Protein AF-A0A968KM01-F1 (afdb_monomer)

Radius of gyration: 13.46 Å; Cα contacts (8 Å, |Δi|>4): 27; chains: 1; bounding box: 33×26×31 Å

Sequence (62 aa):
FTAGRIYNDVIEKERRGDFLGSTVQVIPHITDEIKSRIRAVSKGVDVVICEIGGTVGDIESL

Mean predicted aligned error: 2.91 Å

Solvent-accessible surface area (backbone atoms only — not comparable to full-atom values): 4153 Å² total; per-residue (Å²): 142,49,70,71,60,53,54,50,55,50,51,53,39,50,77,73,45,76,55,76,85,53,88,84,41,64,78,59,57,50,54,48,53,54,51,50,55,58,58,65,71,43,69,96,52,96,75,78,89,80,87,77,80,82,54,95,88,40,78,92,63,108

Nearest PDB structures (foldseek):
  8fve-assembly1_A  TM=9.883E-01  e=6.659E-05  Escherichia coli
  8fve-assembly1_B-2  TM=9.872E-01  e=6.659E-05  Escherichia coli
  8fvd-assembly1_A-2  TM=9.860E-01  e=7.617E-05  Escherichia coli
  2vo1-assembly1_A-2  TM=8.437E-01  e=1.568E-03  Homo sapiens
  7mgz-assembly1_F  TM=8.635E-01  e=2.870E-03  Homo sapiens

Secondary structure (DSSP, 8-state):
--HHHHHHHHHHHHHHTTTTTPPP-IIIIIHHHHHHHHHHHTTT-S-------S-TT-GGG-

pLDDT: mean 95.15, std 5.07, range [67.75, 98.31]

Foldseek 3Di:
DDLVVLVVVLVVCVVVCVVVPDDDDCPPRSVVSVVVVQVVVCPPDPDDDDDDDDDPPDPRRD

Structure (mmCIF, N/CA/C/O backbone):
data_AF-A0A968KM01-F1
#
_entry.id   AF-A0A968KM01-F1
#
loop_
_atom_site.group_PDB
_atom_site.id
_atom_site.type_symbol
_atom_site.label_atom_id
_atom_site.label_alt_id
_atom_site.label_comp_id
_atom_site.label_asym_id
_atom_site.label_entity_id
_atom_site.label_seq_id
_atom_site.pdbx_PDB_ins_code
_atom_site.Cartn_x
_atom_site.Cartn_y
_atom_site.Cartn_z
_atom_site.occupancy
_atom_site.B_iso_or_equiv
_atom_site.auth_seq_id
_atom_site.auth_comp_id
_atom_site.auth_asym_id
_atom_site.auth_atom_id
_atom_site.pdbx_PDB_model_num
ATOM 1 N N . PHE A 1 1 ? 2.107 4.070 -7.264 1.00 85.44 1 PHE A N 1
ATOM 2 C CA . PHE A 1 1 ? 2.518 3.395 -6.026 1.00 85.44 1 PHE A CA 1
ATOM 3 C C . PHE A 1 1 ? 3.488 4.328 -5.326 1.00 85.44 1 PHE A C 1
ATOM 5 O O . PHE A 1 1 ? 4.622 4.417 -5.755 1.00 85.44 1 PHE A O 1
ATOM 12 N N . THR A 1 2 ? 3.026 5.132 -4.371 1.00 95.44 2 THR A N 1
ATOM 13 C CA . THR A 1 2 ? 3.889 6.032 -3.584 1.00 95.44 2 THR A CA 1
ATOM 14 C C . THR A 1 2 ? 3.397 6.017 -2.147 1.00 95.44 2 THR A C 1
ATOM 16 O O . THR A 1 2 ? 2.200 5.799 -1.933 1.00 95.44 2 THR A O 1
ATOM 19 N N . ALA A 1 3 ? 4.280 6.280 -1.181 1.00 95.44 3 ALA A N 1
ATOM 20 C CA . ALA A 1 3 ? 3.897 6.361 0.226 1.00 95.44 3 ALA A CA 1
ATOM 21 C C . ALA A 1 3 ? 2.737 7.352 0.419 1.00 95.44 3 ALA A C 1
ATOM 23 O O . ALA A 1 3 ? 1.675 6.963 0.891 1.00 95.44 3 ALA A O 1
ATOM 24 N N . GLY A 1 4 ? 2.862 8.586 -0.083 1.00 96.88 4 GLY A N 1
ATOM 25 C CA . GLY A 1 4 ? 1.813 9.606 0.053 1.00 96.88 4 GLY A CA 1
ATOM 26 C C . GLY A 1 4 ? 0.428 9.157 -0.434 1.00 96.88 4 GLY A C 1
ATOM 27 O O . GLY A 1 4 ? -0.562 9.391 0.252 1.00 96.88 4 GLY A O 1
ATOM 28 N N . ARG A 1 5 ? 0.343 8.443 -1.568 1.00 97.44 5 ARG A N 1
ATOM 29 C CA . ARG A 1 5 ? -0.943 7.924 -2.070 1.00 97.44 5 ARG A CA 1
ATOM 30 C C . ARG A 1 5 ? -1.506 6.817 -1.173 1.00 97.44 5 ARG A C 1
ATOM 32 O O . ARG A 1 5 ? -2.706 6.763 -0.959 1.00 97.44 5 ARG A O 1
ATOM 39 N N . ILE A 1 6 ? -0.652 5.936 -0.662 1.00 97.31 6 ILE A N 1
ATOM 40 C CA . ILE A 1 6 ? -1.069 4.830 0.211 1.00 97.31 6 ILE A CA 1
ATOM 41 C C . ILE A 1 6 ? -1.595 5.364 1.543 1.00 97.31 6 ILE A C 1
ATOM 43 O O . ILE A 1 6 ? -2.677 4.972 1.971 1.00 97.31 6 ILE A O 1
ATOM 47 N N . TYR A 1 7 ? -0.870 6.298 2.159 1.00 97.75 7 TYR A N 1
ATOM 48 C CA . TYR A 1 7 ? -1.310 6.941 3.394 1.00 97.75 7 TYR A CA 1
ATOM 49 C C . TYR A 1 7 ? -2.612 7.716 3.192 1.00 97.75 7 TYR A C 1
ATOM 51 O O . TYR A 1 7 ? -3.518 7.570 4.008 1.00 97.75 7 TYR A O 1
ATOM 59 N N . ASN A 1 8 ? -2.741 8.482 2.101 1.00 98.19 8 ASN A N 1
ATOM 60 C CA . ASN A 1 8 ? -3.980 9.202 1.804 1.00 98.19 8 ASN A CA 1
ATOM 61 C C . ASN A 1 8 ? -5.182 8.251 1.710 1.00 98.19 8 ASN A C 1
ATOM 63 O O . ASN A 1 8 ? -6.188 8.471 2.376 1.00 98.19 8 ASN A O 1
ATOM 67 N N . ASP A 1 9 ? -5.051 7.158 0.957 1.00 97.94 9 ASP A N 1
ATOM 68 C CA . ASP A 1 9 ? -6.160 6.226 0.736 1.00 97.94 9 ASP A CA 1
ATOM 69 C C . ASP A 1 9 ? -6.561 5.493 2.034 1.00 97.94 9 ASP A C 1
ATOM 71 O O . ASP A 1 9 ? -7.742 5.227 2.258 1.00 97.94 9 ASP A O 1
ATOM 75 N N . VAL A 1 10 ? -5.609 5.197 2.929 1.00 98.06 10 VAL A N 1
ATOM 76 C CA . VAL A 1 10 ? -5.913 4.628 4.257 1.00 98.06 10 VAL A CA 1
ATOM 77 C C . VAL A 1 10 ? -6.571 5.659 5.177 1.00 98.06 10 VAL A C 1
ATOM 79 O O . VAL A 1 10 ? -7.529 5.321 5.868 1.00 98.06 10 VAL A O 1
ATOM 82 N N . ILE A 1 11 ? -6.127 6.918 5.156 1.00 98.06 11 ILE A N 1
ATOM 83 C CA . ILE A 1 11 ? -6.755 8.005 5.924 1.00 98.06 11 ILE A CA 1
ATOM 84 C C . ILE A 1 11 ? -8.192 8.248 5.448 1.00 98.06 11 ILE A C 1
ATOM 86 O O . ILE A 1 11 ? -9.089 8.442 6.262 1.00 98.06 11 ILE A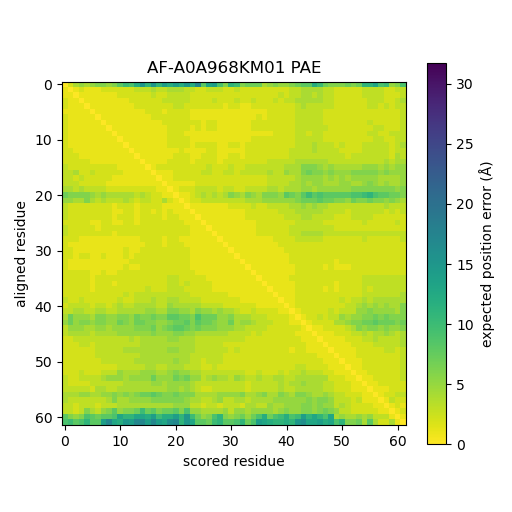 O 1
ATOM 90 N N . GLU A 1 12 ? -8.453 8.204 4.143 1.00 98.31 12 GLU A N 1
ATOM 91 C CA . GLU A 1 12 ? -9.812 8.346 3.613 1.00 98.31 12 GLU A CA 1
ATOM 92 C C . GLU A 1 12 ? -10.731 7.194 4.043 1.00 98.31 12 GLU A C 1
ATOM 94 O O . GLU A 1 12 ? -11.889 7.432 4.394 1.00 98.31 12 GLU A O 1
ATOM 99 N N . LYS A 1 13 ? -10.224 5.952 4.065 1.00 97.62 13 LYS A N 1
ATOM 100 C CA . LYS A 1 13 ? -10.950 4.78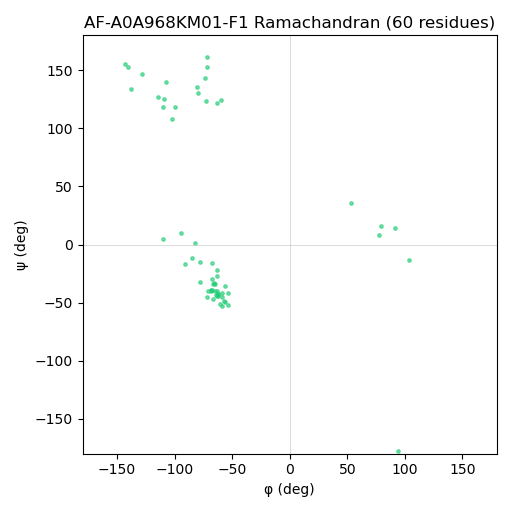4 4.599 1.00 97.62 13 LYS A CA 1
ATOM 101 C C . LYS A 1 13 ? -11.266 4.945 6.085 1.00 97.62 13 LYS A C 1
ATOM 103 O O . LYS A 1 13 ? -12.384 4.661 6.508 1.00 97.62 13 LYS A O 1
ATOM 108 N N . GLU A 1 14 ? -10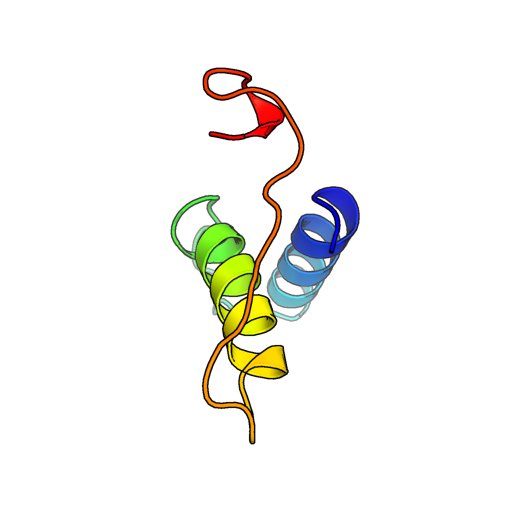.307 5.445 6.860 1.00 98.19 14 GLU A N 1
ATOM 109 C CA . GLU A 1 14 ? -10.493 5.742 8.281 1.00 98.19 14 GLU A CA 1
ATOM 110 C C . GLU A 1 14 ? -11.595 6.777 8.493 1.00 98.19 14 GLU A C 1
ATOM 112 O O . GLU A 1 14 ? -12.567 6.493 9.190 1.00 98.19 14 GLU A O 1
ATOM 117 N N . ARG A 1 15 ? -11.528 7.906 7.784 1.00 97.50 15 ARG A N 1
ATOM 118 C CA . ARG A 1 15 ? -12.518 8.987 7.883 1.00 97.50 15 ARG A CA 1
ATOM 119 C C . ARG A 1 15 ? -13.921 8.585 7.438 1.00 97.50 15 ARG A C 1
ATOM 121 O O . ARG A 1 15 ? -14.895 9.173 7.900 1.00 97.50 15 ARG A O 1
ATOM 128 N N . ARG A 1 16 ? -14.042 7.603 6.541 1.00 97.75 16 ARG A N 1
ATOM 129 C CA . ARG A 1 16 ? -15.332 7.022 6.132 1.00 97.75 16 ARG A CA 1
ATOM 130 C C . ARG A 1 16 ? -15.896 6.038 7.166 1.00 97.75 16 ARG A C 1
ATOM 132 O O . ARG A 1 16 ? -17.083 5.729 7.116 1.00 97.75 16 ARG A O 1
ATOM 139 N N . GLY A 1 17 ? -15.076 5.583 8.112 1.00 97.06 17 GLY A N 1
ATOM 140 C CA . GLY A 1 17 ? -15.457 4.622 9.144 1.00 97.06 17 GLY A CA 1
ATOM 141 C C . GLY A 1 17 ? -15.216 3.160 8.764 1.00 97.06 17 GLY A C 1
ATOM 142 O O . GLY A 1 17 ? -15.707 2.272 9.460 1.00 97.06 17 GLY A O 1
ATOM 143 N N . ASP A 1 18 ? -14.441 2.879 7.712 1.00 97.38 18 ASP A N 1
ATOM 144 C CA . ASP A 1 18 ? -14.206 1.511 7.220 1.00 97.38 18 ASP A CA 1
ATOM 145 C C . ASP A 1 18 ? -13.491 0.617 8.256 1.00 97.38 18 ASP A C 1
ATOM 147 O O . ASP A 1 18 ? -13.596 -0.607 8.195 1.00 97.38 18 ASP A O 1
ATOM 151 N N . PHE A 1 19 ? -12.780 1.212 9.223 1.00 96.81 19 PHE A N 1
ATOM 152 C CA . PHE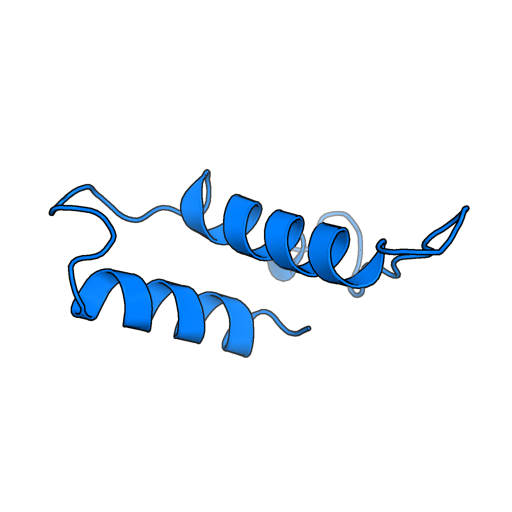 A 1 19 ? -12.090 0.496 10.306 1.00 96.81 19 PHE A CA 1
ATOM 153 C C . PHE A 1 19 ? -12.912 0.380 11.602 1.00 96.81 19 PHE A C 1
ATOM 155 O O . PHE A 1 19 ? -12.386 -0.049 12.630 1.00 96.81 19 PHE A O 1
ATOM 162 N N . LEU A 1 20 ? -14.202 0.745 11.572 1.00 96.06 20 LEU A N 1
ATOM 163 C CA . LEU A 1 20 ? -15.163 0.550 12.670 1.00 96.06 20 LEU A CA 1
ATOM 164 C C . LEU A 1 20 ? -14.698 1.119 14.029 1.00 96.06 20 LEU A C 1
ATOM 166 O O . LEU A 1 20 ? -14.959 0.537 15.079 1.00 96.06 20 LEU A O 1
ATOM 170 N N . GLY A 1 21 ? -13.988 2.252 14.007 1.00 92.81 21 GLY A N 1
ATOM 171 C CA . GLY A 1 21 ? -13.469 2.918 15.210 1.00 92.81 21 GLY A CA 1
ATOM 172 C C . GLY A 1 21 ? -12.213 2.280 15.816 1.00 92.81 21 GLY A C 1
ATOM 173 O O . GLY A 1 21 ? -11.789 2.685 16.897 1.00 92.81 21 GLY A O 1
ATOM 174 N N . SER A 1 22 ? -11.608 1.300 15.141 1.00 95.38 22 SER A N 1
ATOM 175 C CA . SER A 1 22 ? -10.330 0.712 15.552 1.00 95.38 22 SER A CA 1
ATOM 176 C C . SER A 1 22 ? -9.169 1.680 15.317 1.00 95.38 22 SER A C 1
ATOM 178 O O . SER A 1 22 ? -9.203 2.500 14.399 1.00 95.38 22 SER A O 1
ATOM 180 N N . THR A 1 23 ? -8.099 1.547 16.102 1.00 97.19 23 THR A N 1
ATOM 181 C CA . THR A 1 23 ? -6.863 2.304 15.872 1.00 97.19 23 THR A CA 1
ATOM 182 C C . THR A 1 23 ? -6.253 1.929 14.526 1.00 97.19 23 THR A C 1
ATOM 184 O O . THR A 1 23 ? -5.884 0.776 14.307 1.00 97.19 23 THR A O 1
ATOM 187 N N . VAL A 1 24 ? -6.075 2.917 13.650 1.00 97.56 24 VAL A N 1
ATOM 188 C CA . VAL A 1 24 ? -5.333 2.746 12.398 1.00 97.56 24 VAL A CA 1
ATOM 189 C C . VAL A 1 24 ? -3.834 2.834 12.669 1.00 97.56 24 VAL A C 1
ATOM 191 O O . VAL A 1 24 ? -3.352 3.682 13.414 1.00 97.56 24 VAL A O 1
ATOM 194 N N . GLN A 1 25 ? -3.085 1.916 12.072 1.00 97.62 25 GLN A N 1
ATOM 195 C CA . GLN A 1 25 ? -1.679 1.635 12.369 1.00 97.62 25 GLN A CA 1
ATOM 196 C C . GLN A 1 25 ? -0.927 1.286 11.083 1.00 97.62 25 GLN A C 1
ATOM 198 O O . GLN A 1 25 ? -1.529 0.761 10.146 1.00 97.62 25 GLN A O 1
ATOM 203 N N . VAL A 1 26 ? 0.395 1.488 11.064 1.00 97.00 26 VAL A N 1
ATOM 204 C CA . VAL A 1 26 ? 1.258 1.074 9.939 1.00 97.00 26 VAL A CA 1
ATOM 205 C C . VAL A 1 26 ? 1.103 -0.424 9.656 1.00 97.00 26 VAL A C 1
ATOM 207 O O . VAL A 1 26 ? 0.809 -0.837 8.532 1.00 97.00 26 VAL A O 1
ATOM 210 N N . ILE A 1 27 ? 1.191 -1.240 10.704 1.00 96.44 27 ILE A N 1
ATOM 211 C CA . ILE A 1 27 ? 0.845 -2.658 10.654 1.00 96.44 27 ILE A CA 1
ATOM 212 C C . ILE A 1 27 ? -0.455 -2.844 11.446 1.00 96.44 27 ILE A C 1
ATOM 214 O O . ILE A 1 27 ? -0.493 -2.446 12.608 1.00 96.44 27 ILE A O 1
ATOM 218 N N . PRO A 1 28 ? -1.512 -3.431 10.860 1.00 97.44 28 PRO A N 1
ATOM 219 C CA . PRO A 1 28 ? -1.556 -4.012 9.516 1.00 97.44 28 PRO A CA 1
ATOM 220 C C . PRO A 1 28 ? -2.004 -3.041 8.406 1.00 97.44 28 PRO A C 1
ATOM 222 O O . PRO A 1 28 ? -1.753 -3.318 7.244 1.00 97.44 28 PRO A O 1
ATOM 225 N N . HIS A 1 29 ? -2.631 -1.903 8.710 1.00 97.19 29 HIS A N 1
ATOM 226 C CA . HIS A 1 29 ? -3.442 -1.158 7.731 1.00 97.19 29 HIS A CA 1
ATOM 227 C C . HIS A 1 29 ? -2.665 -0.603 6.524 1.00 97.19 29 HIS A C 1
ATOM 229 O O . HIS A 1 29 ? -3.127 -0.731 5.390 1.00 97.19 29 HIS A O 1
ATOM 235 N N . ILE A 1 30 ? -1.477 -0.022 6.735 1.00 97.44 30 ILE A N 1
ATOM 236 C CA . ILE A 1 30 ? -0.638 0.472 5.627 1.00 97.44 30 ILE A CA 1
ATOM 237 C C . ILE A 1 30 ? -0.034 -0.707 4.854 1.00 97.44 30 ILE A C 1
ATOM 239 O O . ILE A 1 30 ? -0.079 -0.737 3.624 1.00 97.44 30 ILE A O 1
ATOM 243 N N . THR A 1 31 ? 0.488 -1.714 5.560 1.00 97.62 31 THR A N 1
ATOM 244 C CA . THR A 1 31 ? 1.079 -2.900 4.909 1.00 97.62 31 THR A CA 1
ATOM 245 C C . THR A 1 31 ? 0.049 -3.733 4.139 1.00 97.62 31 THR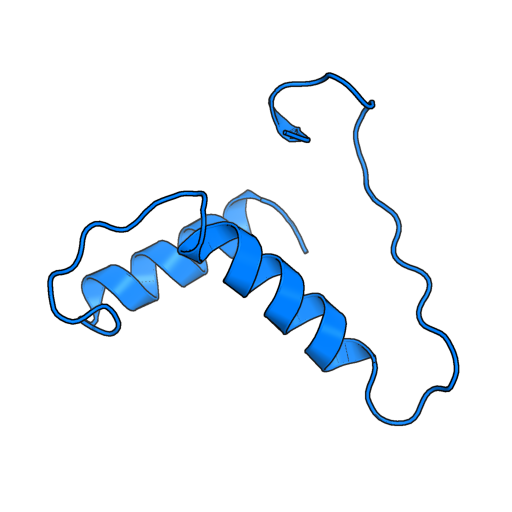 A C 1
ATOM 247 O O . THR A 1 31 ? 0.365 -4.281 3.082 1.00 97.62 31 THR A O 1
ATOM 250 N N . ASP A 1 32 ? -1.200 -3.796 4.594 1.00 97.69 32 ASP A N 1
ATOM 251 C CA . ASP A 1 32 ? -2.313 -4.427 3.884 1.00 97.69 32 ASP A CA 1
ATOM 252 C C . ASP A 1 32 ? -2.694 -3.655 2.624 1.00 97.69 32 ASP A C 1
ATOM 254 O O . ASP A 1 32 ? -2.923 -4.273 1.583 1.00 97.69 32 ASP A O 1
ATOM 258 N N . GLU A 1 33 ? -2.691 -2.323 2.675 1.00 97.62 33 GLU A N 1
ATOM 259 C CA . GLU A 1 33 ? -2.906 -1.487 1.496 1.00 97.62 33 GLU A CA 1
ATOM 260 C C . GLU A 1 33 ? -1.797 -1.700 0.446 1.00 97.62 33 GLU A C 1
ATOM 262 O O . GLU A 1 33 ? -2.100 -1.880 -0.736 1.00 97.62 33 GLU A O 1
ATOM 267 N N . ILE A 1 34 ? -0.524 -1.782 0.861 1.00 96.81 34 ILE A N 1
ATOM 268 C CA . ILE A 1 34 ? 0.603 -2.128 -0.028 1.00 96.81 34 ILE A CA 1
ATOM 269 C C . ILE A 1 34 ? 0.386 -3.513 -0.662 1.00 96.81 34 ILE A C 1
ATOM 271 O O . ILE A 1 34 ? 0.404 -3.647 -1.891 1.00 96.81 34 ILE A O 1
ATOM 275 N N . LYS A 1 35 ? 0.122 -4.544 0.157 1.00 96.50 35 LYS A N 1
ATOM 276 C CA . LYS A 1 35 ? -0.118 -5.923 -0.312 1.00 96.50 35 LYS A CA 1
ATOM 277 C C . LYS A 1 35 ? -1.307 -6.008 -1.268 1.00 96.50 35 LYS A C 1
ATOM 279 O O . LYS A 1 35 ? -1.234 -6.725 -2.265 1.00 96.50 35 LYS A O 1
ATOM 284 N N . SER A 1 36 ? -2.394 -5.293 -0.979 1.00 96.56 36 SER A N 1
ATOM 285 C CA . SER A 1 36 ? -3.599 -5.258 -1.813 1.00 96.56 36 SER A CA 1
ATOM 286 C C . SER A 1 36 ? -3.284 -4.761 -3.223 1.00 96.56 36 SER A C 1
ATOM 288 O O . SER A 1 36 ? -3.662 -5.400 -4.206 1.00 96.56 36 SER A O 1
ATOM 290 N N . ARG A 1 37 ? -2.499 -3.684 -3.346 1.00 95.56 37 ARG A N 1
ATOM 291 C CA . ARG A 1 37 ? -2.116 -3.136 -4.655 1.00 95.56 37 ARG A CA 1
ATOM 292 C C . ARG A 1 37 ? -1.192 -4.057 -5.446 1.00 95.56 37 ARG A C 1
ATOM 294 O O . ARG A 1 37 ? -1.374 -4.182 -6.653 1.00 95.56 37 ARG A O 1
ATOM 301 N N . ILE A 1 38 ? -0.243 -4.724 -4.785 1.00 95.31 38 ILE A N 1
ATOM 302 C CA . ILE A 1 38 ? 0.629 -5.719 -5.436 1.00 95.31 38 ILE A CA 1
ATOM 303 C C . ILE A 1 38 ? -0.206 -6.901 -5.959 1.00 95.31 38 ILE A C 1
ATOM 305 O O . ILE A 1 38 ? -0.054 -7.320 -7.102 1.00 95.31 38 ILE A O 1
ATOM 309 N N . ARG A 1 39 ? -1.155 -7.407 -5.163 1.0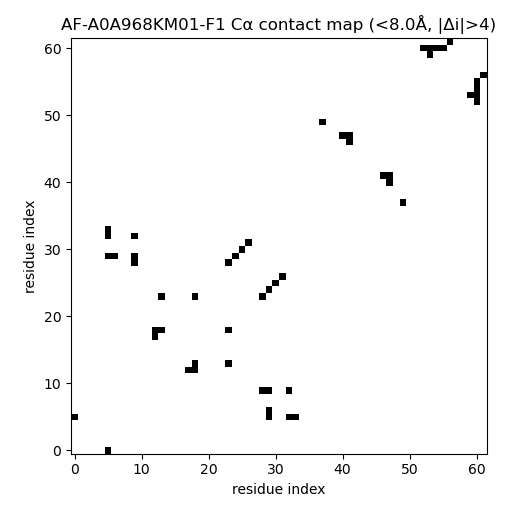0 95.56 39 ARG A N 1
ATOM 310 C CA . ARG A 1 39 ? -2.061 -8.489 -5.591 1.0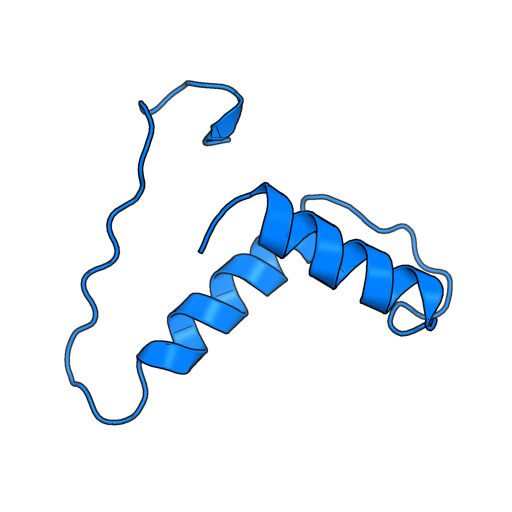0 95.56 39 ARG A CA 1
ATOM 311 C C . ARG A 1 39 ? -3.029 -8.059 -6.693 1.00 95.56 39 ARG A C 1
ATOM 313 O O . ARG A 1 39 ? -3.448 -8.882 -7.499 1.00 95.56 39 ARG A O 1
ATOM 320 N N . ALA A 1 40 ? -3.405 -6.783 -6.745 1.00 95.31 40 ALA A N 1
ATOM 321 C CA . ALA A 1 40 ? -4.292 -6.278 -7.787 1.00 95.31 40 ALA A CA 1
ATOM 322 C C . ALA A 1 40 ? -3.656 -6.358 -9.185 1.00 95.31 40 ALA A C 1
ATOM 324 O O . ALA A 1 40 ? -4.372 -6.621 -10.151 1.00 95.31 40 ALA A O 1
ATOM 325 N N . VAL A 1 41 ? -2.333 -6.178 -9.291 1.00 94.75 41 VAL A N 1
ATOM 326 C CA . VAL A 1 41 ? -1.605 -6.236 -10.572 1.00 94.75 41 VAL A CA 1
ATOM 327 C C . VAL A 1 41 ? -1.199 -7.653 -10.986 1.00 94.75 41 VAL A C 1
ATOM 329 O O . VAL A 1 41 ? -0.821 -7.857 -12.132 1.00 94.75 41 VAL A O 1
ATOM 332 N N . SER A 1 42 ? -1.308 -8.645 -10.096 1.00 95.31 42 SER A N 1
ATOM 333 C CA . SER A 1 42 ? -0.908 -10.030 -10.385 1.00 95.31 42 SER A CA 1
ATOM 334 C C . SER A 1 42 ? -1.953 -10.849 -11.148 1.00 95.31 42 SER A C 1
ATOM 336 O O . SER A 1 42 ? -1.757 -12.040 -11.377 1.00 95.31 42 SER A O 1
ATOM 338 N N . LYS A 1 43 ? -3.102 -10.267 -11.502 1.00 94.12 43 LYS A N 1
ATOM 339 C CA . LYS A 1 43 ? -4.176 -11.002 -12.181 1.00 94.12 43 LYS A CA 1
ATOM 340 C C . LYS A 1 43 ? -3.794 -11.305 -13.631 1.00 94.12 43 LYS A C 1
ATOM 342 O O . LYS A 1 43 ? -3.571 -10.385 -14.408 1.00 94.12 43 LYS A O 1
ATOM 347 N N . GLY A 1 44 ? -3.814 -12.587 -14.000 1.00 95.81 44 GLY A N 1
ATOM 348 C CA . GLY A 1 44 ? -3.614 -13.031 -15.385 1.00 95.81 44 GLY A CA 1
ATOM 349 C C . GLY A 1 44 ? -2.156 -13.057 -15.845 1.00 95.81 44 GLY A C 1
ATOM 350 O O . GLY A 1 44 ? -1.912 -13.117 -17.046 1.00 95.81 44 GLY A O 1
ATOM 351 N N . VAL A 1 45 ? -1.204 -13.008 -14.911 1.00 96.88 45 VAL A N 1
ATOM 352 C CA . VAL A 1 45 ? 0.231 -13.124 -15.186 1.00 96.88 45 VAL A CA 1
ATOM 353 C C . VAL A 1 45 ? 0.848 -14.189 -14.288 1.00 96.88 45 VAL A C 1
ATOM 355 O O . VAL A 1 45 ? 0.426 -14.355 -13.144 1.00 96.88 45 VAL A O 1
ATOM 358 N N . ASP A 1 46 ? 1.861 -14.886 -14.794 1.00 97.25 46 ASP A N 1
ATOM 359 C CA . ASP A 1 46 ? 2.570 -15.917 -14.028 1.00 97.25 46 ASP A CA 1
ATOM 360 C C . ASP A 1 46 ? 3.565 -15.313 -13.026 1.00 97.25 46 ASP A C 1
ATOM 362 O O . ASP A 1 46 ? 3.797 -15.867 -11.952 1.00 97.25 46 ASP A O 1
ATOM 366 N N . VAL A 1 47 ? 4.156 -14.161 -13.369 1.00 97.00 47 VAL A N 1
ATOM 367 C CA . VAL A 1 47 ? 5.185 -13.486 -12.567 1.00 97.00 47 VAL A CA 1
ATOM 368 C C . VAL A 1 47 ? 4.934 -11.981 -12.536 1.00 97.00 47 VAL A C 1
ATOM 370 O O . VAL A 1 47 ? 4.715 -11.351 -13.569 1.00 97.00 47 VAL A O 1
ATOM 373 N N . VAL A 1 48 ? 5.029 -11.396 -11.339 1.00 96.50 48 VAL A N 1
ATOM 374 C CA . VAL A 1 48 ? 5.077 -9.945 -11.123 1.00 96.50 48 VAL A CA 1
ATOM 375 C C . VAL A 1 48 ? 6.446 -9.589 -10.562 1.00 96.50 48 VAL A C 1
ATOM 377 O O . VAL A 1 48 ? 6.865 -10.144 -9.549 1.00 96.50 48 VAL A O 1
ATOM 380 N N . ILE A 1 49 ? 7.122 -8.636 -11.198 1.00 97.19 49 ILE A N 1
ATOM 381 C CA . ILE A 1 49 ? 8.355 -8.041 -10.680 1.00 97.19 49 ILE A CA 1
ATOM 382 C C . ILE A 1 49 ? 7.978 -6.710 -10.029 1.00 97.19 49 ILE A C 1
ATOM 384 O O . ILE A 1 49 ? 7.451 -5.819 -10.694 1.00 97.19 49 ILE A O 1
ATOM 388 N N . CYS A 1 50 ? 8.222 -6.583 -8.725 1.00 95.06 50 CYS A N 1
ATOM 389 C CA . CYS A 1 50 ? 8.010 -5.346 -7.978 1.00 95.06 50 CYS A CA 1
ATOM 390 C C . CYS A 1 50 ? 9.358 -4.753 -7.572 1.00 95.06 50 CYS A C 1
ATOM 392 O O . CYS A 1 50 ? 10.098 -5.365 -6.807 1.00 95.06 50 CYS A O 1
ATOM 394 N N . GLU A 1 51 ? 9.652 -3.553 -8.058 1.00 95.81 51 GLU A N 1
ATOM 395 C CA . GLU A 1 51 ? 10.780 -2.759 -7.578 1.00 95.81 51 GLU A CA 1
ATOM 396 C C . GLU A 1 51 ? 10.404 -2.072 -6.259 1.00 95.81 51 GLU A C 1
ATOM 398 O O . GLU A 1 51 ? 9.351 -1.435 -6.158 1.00 95.81 51 GLU A O 1
ATOM 403 N N . ILE A 1 52 ? 11.267 -2.201 -5.253 1.00 93.69 52 ILE A N 1
ATOM 404 C CA . ILE A 1 52 ? 11.172 -1.453 -3.999 1.00 93.69 52 ILE A CA 1
ATOM 405 C C . ILE A 1 52 ? 12.208 -0.336 -4.087 1.00 93.69 52 ILE A C 1
ATOM 407 O O . ILE A 1 52 ? 13.406 -0.605 -4.061 1.00 93.69 52 ILE A O 1
ATOM 411 N N . GLY A 1 53 ? 11.736 0.900 -4.252 1.00 93.25 53 GLY A N 1
ATOM 412 C CA . GLY A 1 53 ? 12.604 2.076 -4.241 1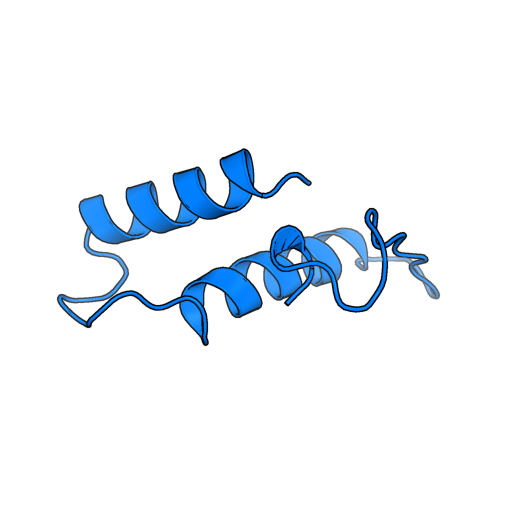.00 93.25 53 GLY A CA 1
ATOM 413 C C . GLY A 1 53 ? 13.121 2.392 -2.834 1.00 93.25 53 GLY A C 1
ATOM 414 O O . GLY A 1 53 ? 12.521 1.970 -1.849 1.00 93.25 53 GLY A O 1
ATOM 415 N N . GLY A 1 54 ? 14.198 3.175 -2.761 1.00 93.31 54 GLY A N 1
ATOM 416 C CA . GLY A 1 54 ? 14.892 3.501 -1.510 1.00 93.31 54 GLY A CA 1
ATOM 417 C C . GLY A 1 54 ? 16.071 2.567 -1.229 1.00 93.31 54 GLY A C 1
ATOM 418 O O . GLY A 1 54 ? 16.401 1.698 -2.039 1.00 93.31 54 GLY A O 1
ATOM 419 N N . THR A 1 55 ? 16.723 2.761 -0.082 1.00 95.38 55 THR A N 1
ATOM 420 C CA . THR A 1 55 ? 17.808 1.890 0.389 1.00 95.38 55 THR A CA 1
ATOM 421 C C . THR A 1 55 ? 17.317 1.045 1.555 1.00 95.38 55 THR A C 1
ATOM 423 O O . THR A 1 55 ? 16.614 1.522 2.446 1.00 95.38 55 THR A O 1
ATOM 426 N N . VAL A 1 56 ? 17.717 -0.226 1.593 1.00 95.06 56 VAL A N 1
ATOM 427 C CA . VAL A 1 56 ? 17.426 -1.087 2.744 1.00 95.06 56 VAL A CA 1
ATOM 428 C C . VAL A 1 56 ? 18.055 -0.486 4.002 1.00 95.06 56 VAL A C 1
ATOM 430 O O . VAL A 1 56 ? 19.264 -0.271 4.048 1.00 95.06 56 VAL A O 1
ATOM 433 N N . GLY A 1 57 ? 17.230 -0.261 5.025 1.00 93.19 57 GLY A N 1
ATOM 434 C CA . GLY A 1 57 ? 17.636 0.356 6.290 1.00 93.19 57 GLY A CA 1
ATOM 435 C C . GLY A 1 57 ? 17.210 1.818 6.444 1.00 93.19 57 GLY A C 1
ATOM 436 O O . GLY A 1 57 ? 17.230 2.315 7.570 1.00 93.19 57 GLY A O 1
ATOM 437 N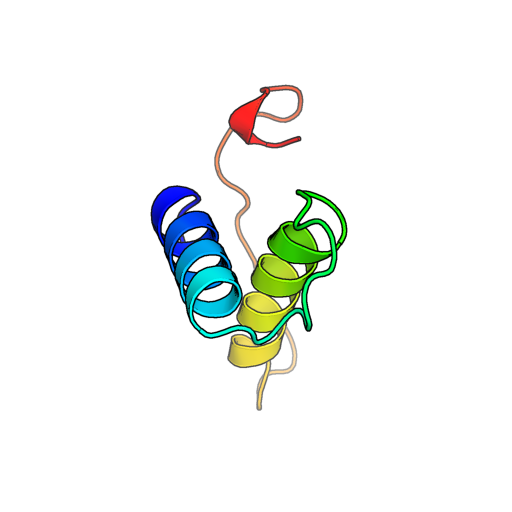 N . ASP A 1 58 ? 16.771 2.481 5.370 1.00 94.44 58 ASP A N 1
ATOM 438 C CA . ASP A 1 58 ? 16.213 3.834 5.449 1.00 94.44 58 ASP A CA 1
ATOM 439 C C . ASP A 1 58 ? 14.806 3.813 6.065 1.00 94.44 58 ASP A C 1
ATOM 441 O O . ASP A 1 58 ? 14.008 2.914 5.791 1.00 94.44 58 ASP A O 1
ATOM 445 N N . ILE A 1 59 ? 14.479 4.832 6.872 1.00 92.62 59 ILE A N 1
ATOM 446 C CA . ILE A 1 59 ? 13.207 4.929 7.619 1.00 92.62 59 ILE A CA 1
ATOM 447 C C . ILE A 1 59 ? 11.989 4.846 6.692 1.00 92.62 59 ILE A C 1
ATOM 449 O O . ILE A 1 59 ? 10.969 4.275 7.066 1.00 92.62 59 ILE A O 1
ATOM 453 N N . GLU A 1 60 ? 12.083 5.399 5.484 1.00 85.94 60 GLU A N 1
ATOM 454 C CA . GLU A 1 60 ? 11.006 5.358 4.489 1.00 85.94 60 GLU A CA 1
ATOM 455 C C . GLU A 1 60 ? 10.701 3.962 3.924 1.00 85.94 60 GLU A C 1
ATOM 457 O O . GLU A 1 60 ? 9.652 3.783 3.305 1.00 85.94 60 GLU A O 1
ATOM 462 N N . SER A 1 61 ? 11.605 2.997 4.121 1.00 73.81 61 SER A N 1
ATOM 463 C CA . SER A 1 61 ? 11.507 1.625 3.605 1.00 73.81 61 SER A CA 1
ATOM 464 C C . SER A 1 61 ? 11.266 0.577 4.705 1.00 73.81 61 SER A C 1
ATOM 466 O O . SER A 1 61 ? 11.291 -0.620 4.406 1.00 73.81 61 SER A O 1
ATOM 468 N N . LEU A 1 62 ? 11.069 1.014 5.959 1.00 67.75 62 LEU A N 1
ATOM 469 C CA . LEU A 1 62 ? 10.756 0.163 7.118 1.00 67.75 62 LEU A CA 1
ATOM 470 C C . LEU A 1 62 ? 9.266 -0.198 7.221 1.00 67.75 62 LEU A C 1
ATOM 472 O O . LEU A 1 62 ? 8.403 0.618 6.823 1.00 67.75 62 LEU A O 1
#